Protein 8XHM (pdb70)

Sequence (140 aa):
IPPIPLLRLDPGIPVPVRAHEGDAGVDLCTTEDVIIEPGERVLVGTGIAVALPIGTVGLIHPRSGLAAKAGLSVVNTPGTVDAGYRGEIKVCLINHDPRAAIELRRGDRIAQLLVQKVELVDFVEVETLDETARGAGGYG

Nearest PDB structures (foldseek):
  8xhm-assembly1_A  TM=1.007E+00  e=1.353E-25  Nocardia seriolae
  3hza-assembly1_A  TM=9.768E-01  e=5.880E-19  Mycobacterium tuberculosis
  3h6d-assembly1_A  TM=9.908E-01  e=1.252E-18  Mycobacterium tuberculosis
  1slh-assembly1_B  TM=9.962E-01  e=2.972E-18  Mycobacterium tuberculosis
  1slh-assembly2_C-2  TM=9.948E-01  e=5.383E-18  Mycobacterium tuberculosis

Secondary structure (DSSP, 8-state):
-PPPPEEES-TTSPPP--SSTT-SEEEEE-SS-EEE-TT-EEEEE-SEEE-PPTTEEEEEEE-HHHHHHH-EEETTSSEEE-TT--S--EEEEEE--SS--EEE-TT-EEEEEEEEE---------S-----SSTT----

Structure (mmCIF, N/CA/C/O backbone):
data_8XHM
#
_entry.id   8XHM
#
_cell.length_a   120.807
_cell.length_b   120.807
_cell.length_c   120.807
_cell.angle_alpha   90.00
_cell.angle_beta   90.00
_cell.angle_gamma   90.00
#
_symmetry.space_group_name_H-M   'P 41 3 2'
#
loop_
_entity.id
_entity.type
_entity.pdbx_description
1 polymer "Deoxyuridine 5'-triphosphate nucleotidohydrolase"
2 non-polymer "2'-DEOXYURIDINE 5'-MONOPHOSPHATE"
3 non-polymer 'PHOSPHATE ION'
4 non-polymer 2-AMINO-2-HYDROXYMETHYL-PROPANE-1,3-DIOL
5 non-polymer DI(HYDROXYETHYL)ETHER
6 water water
#
loop_
_atom_site.group_PDB
_atom_site.id
_atom_site.type_symbol
_atom_site.label_atom_id
_atom_site.label_alt_id
_atom_site.label_comp_id
_atom_site.label_asym_id
_atom_site.label_entity_id
_atom_site.label_seq_id
_atom_site.pdbx_PDB_ins_code
_atom_site.Cartn_x
_atom_site.Cartn_y
_atom_site.Cartn_z
_atom_site.occupancy
_atom_site.B_iso_or_equiv
_atom_site.auth_seq_id
_atom_site.auth_comp_id
_atom_site.auth_asym_id
_atom_site.auth_atom_id
_atom_site.pdbx_PDB_model_num
ATOM 1 N N . ILE A 1 4 ? 30.098 31.656 47.008 1.00 80.17 4 ILE A N 1
ATOM 2 C CA . ILE A 1 4 ? 29.146 32.140 46.006 1.00 88.74 4 ILE A CA 1
ATOM 3 C C . ILE A 1 4 ? 27.735 32.200 46.610 1.00 87.46 4 ILE A C 1
ATOM 4 O O . ILE A 1 4 ? 27.282 31.216 47.214 1.00 75.65 4 ILE A O 1
ATOM 9 N N . PRO A 1 5 ? 27.047 33.334 46.438 1.00 82.65 5 PRO A N 1
ATOM 10 C CA . PRO A 1 5 ? 25.698 33.503 47.027 1.00 74.36 5 PRO A CA 1
ATOM 11 C C . PRO A 1 5 ? 24.707 32.499 46.460 1.00 72.02 5 PRO A C 1
ATOM 12 O O . PRO A 1 5 ? 24.585 32.361 45.233 1.00 70.60 5 PRO A O 1
ATOM 16 N N . PRO A 1 6 ? 23.979 31.781 47.317 1.00 65.12 6 PRO A N 1
ATOM 17 C CA . PRO A 1 6 ? 23.026 30.785 46.814 1.00 65.69 6 PRO A CA 1
ATOM 18 C C . PRO A 1 6 ? 21.907 31.453 46.033 1.00 62.11 6 PRO A C 1
ATOM 19 O O . PRO A 1 6 ? 21.670 32.655 46.127 1.00 60.84 6 PRO A O 1
ATOM 23 N N . ILE A 1 7 ? 21.224 30.662 45.222 1.00 57.36 7 ILE A N 1
ATOM 24 C CA . ILE A 1 7 ? 20.214 31.192 44.316 1.00 54.50 7 ILE A CA 1
ATOM 25 C C . ILE A 1 7 ? 18.845 30.997 44.963 1.00 51.78 7 ILE A C 1
ATOM 26 O O . ILE A 1 7 ? 18.515 29.865 45.349 1.00 48.19 7 ILE A O 1
ATOM 31 N N . PRO A 1 8 ? 18.047 32.051 45.120 1.00 52.78 8 PRO A N 1
ATOM 32 C CA . PRO A 1 8 ? 16.717 31.879 45.717 1.00 52.38 8 PRO A CA 1
ATOM 33 C C . PRO A 1 8 ? 15.864 30.958 44.858 1.00 50.97 8 PRO A C 1
ATOM 34 O O . PRO A 1 8 ? 15.785 31.116 43.640 1.00 52.36 8 PRO A O 1
ATOM 38 N N . LEU A 1 9 ? 15.246 29.970 45.497 1.00 48.55 9 LEU A N 1
ATOM 39 C CA . LEU A 1 9 ? 14.423 28.993 44.801 1.00 51.28 9 LEU A CA 1
ATOM 40 C C . LEU A 1 9 ? 13.040 28.954 45.433 1.00 54.20 9 LEU A C 1
ATOM 41 O O . LEU A 1 9 ? 12.910 28.838 46.653 1.00 55.15 9 LEU A O 1
ATOM 46 N N . LEU A 1 10 ? 12.012 29.011 44.597 1.00 48.75 10 LEU A N 1
ATOM 47 C CA . LEU A 1 10 ? 10.627 28.952 45.042 1.00 51.60 10 LEU A CA 1
ATOM 48 C C . LEU A 1 10 ? 10.053 27.601 44.637 1.00 56.66 10 LEU A C 1
ATOM 49 O O . LEU A 1 10 ? 10.047 27.265 43.450 1.00 50.86 10 LEU A O 1
ATOM 54 N N . ARG A 1 11 ? 9.588 26.819 45.615 1.00 48.04 11 ARG A N 1
ATOM 55 C CA . ARG A 1 11 ? 8.985 25.516 45.333 1.00 55.22 11 ARG A CA 1
ATOM 56 C C . ARG A 1 11 ? 7.510 25.714 45.012 1.00 59.63 11 ARG A C 1
ATOM 57 O O . ARG A 1 11 ? 6.710 25.997 45.907 1.00 61.21 11 ARG A O 1
ATOM 65 N N . LEU A 1 12 ? 7.144 25.553 43.747 1.00 53.31 12 LEU A N 1
ATOM 66 C CA . LEU A 1 12 ? 5.750 25.692 43.352 1.00 53.78 12 LEU A CA 1
ATOM 67 C C . LEU A 1 12 ? 4.961 24.405 43.527 1.00 59.48 12 LEU A C 1
ATOM 68 O O . LEU A 1 12 ? 3.729 24.445 43.512 1.00 63.24 12 LEU A O 1
ATOM 73 N N . ASP A 1 13 ? 5.641 23.273 43.697 1.00 64.32 13 ASP A N 1
ATOM 74 C CA . ASP A 1 13 ? 5.031 21.952 43.736 1.00 59.41 13 ASP A CA 1
ATOM 75 C C . ASP A 1 13 ? 5.638 21.218 44.928 1.00 62.20 13 ASP A C 1
ATOM 76 O O . ASP A 1 13 ? 6.840 20.908 44.920 1.00 60.01 13 ASP A O 1
ATOM 81 N N . PRO A 1 14 ? 4.856 20.944 45.981 1.00 66.57 14 PRO A N 1
ATOM 82 C CA . PRO A 1 14 ? 5.432 20.307 47.179 1.00 60.37 14 PRO A CA 1
ATOM 83 C C . PRO A 1 14 ? 5.910 18.882 46.943 1.00 61.25 14 PRO A C 1
ATOM 84 O O . PRO A 1 14 ? 6.648 18.348 47.779 1.00 64.05 14 PRO A O 1
ATOM 88 N N . GLY A 1 15 ? 5.517 18.254 45.839 1.00 57.20 15 GLY A N 1
ATOM 89 C CA . GLY A 1 15 ? 5.897 16.904 45.495 1.00 53.83 15 GLY A CA 1
ATOM 90 C C . GLY A 1 15 ? 7.176 16.790 44.696 1.00 58.12 15 GLY A C 1
ATOM 91 O O . GLY A 1 15 ? 7.497 15.697 44.224 1.00 55.41 15 GLY A O 1
ATOM 92 N N . ILE A 1 16 ? 7.922 17.874 44.532 1.00 53.24 16 ILE A N 1
ATOM 93 C CA . ILE A 1 16 ? 9.158 17.883 43.759 1.00 55.17 16 ILE A CA 1
ATOM 94 C C . ILE A 1 16 ? 10.270 18.308 44.707 1.00 53.55 16 ILE A C 1
ATOM 95 O O . ILE A 1 16 ? 10.126 19.321 45.392 1.00 52.93 16 ILE A O 1
ATOM 100 N N . PRO A 1 17 ? 11.374 17.569 44.792 1.00 56.38 17 PRO A N 1
ATOM 101 C CA . PRO A 1 17 ? 12.435 17.935 45.735 1.00 57.61 17 PRO A CA 1
ATOM 102 C C . PRO A 1 17 ? 13.169 19.187 45.282 1.00 61.01 17 PRO A C 1
ATOM 103 O O . PRO A 1 17 ? 13.172 19.547 44.104 1.00 62.67 17 PRO A O 1
ATOM 107 N N . VAL A 1 18 ? 13.792 19.855 46.247 1.00 56.91 18 VAL A N 1
ATOM 108 C CA . VAL A 1 18 ? 14.732 20.935 45.927 1.00 51.63 18 VAL A CA 1
ATOM 109 C C . VAL A 1 18 ? 15.956 20.340 45.233 1.00 61.26 18 VAL A C 1
ATOM 110 O O . VAL A 1 18 ? 16.565 19.402 45.774 1.00 56.74 18 VAL A O 1
ATOM 114 N N . PRO A 1 19 ? 16.361 20.839 44.056 1.00 54.69 19 PRO A N 1
ATOM 115 C CA . PRO A 1 19 ? 17.508 20.240 43.353 1.00 52.27 19 PRO A CA 1
ATOM 116 C C . PRO A 1 19 ? 18.794 20.375 44.160 1.00 56.66 19 PRO A C 1
ATOM 117 O O . PRO A 1 19 ? 19.001 21.351 44.886 1.00 55.22 19 PRO A O 1
ATOM 121 N N . VAL A 1 20 ? 19.673 19.379 44.020 1.00 52.95 20 VAL A N 1
ATOM 122 C CA . VAL A 1 20 ? 20.952 19.361 44.719 1.00 59.41 20 VAL A CA 1
ATOM 123 C C . VAL A 1 20 ? 22.048 18.958 43.741 1.00 57.20 20 VAL A C 1
ATOM 124 O O . VAL A 1 20 ? 21.800 18.303 42.724 1.00 56.38 20 VAL A O 1
ATOM 128 N N . ARG A 1 21 ? 23.281 19.353 44.065 1.00 53.84 21 ARG A N 1
ATOM 129 C CA . ARG A 1 21 ? 24.446 19.011 43.253 1.00 57.80 21 ARG A CA 1
ATOM 130 C C . ARG A 1 21 ? 24.984 17.659 43.720 1.00 57.70 21 ARG A C 1
ATOM 131 O O . ARG A 1 21 ? 25.339 17.502 44.891 1.00 55.73 21 ARG A O 1
ATOM 139 N N . ALA A 1 22 ? 25.038 16.684 42.803 1.00 53.51 22 ALA A N 1
ATOM 140 C CA . ALA A 1 22 ? 25.306 15.295 43.180 1.00 59.16 22 ALA A CA 1
ATOM 141 C C . ALA A 1 22 ? 26.772 15.059 43.552 1.00 67.23 22 ALA A C 1
ATOM 142 O O . ALA A 1 22 ? 27.069 14.224 44.416 1.00 57.93 22 ALA A O 1
ATOM 144 N N . HIS A 1 23 ? 27.705 15.736 42.881 1.00 59.07 23 HIS A N 1
ATOM 145 C CA . HIS A 1 23 ? 29.119 15.692 43.236 1.00 55.27 23 HIS A CA 1
ATOM 146 C C . HIS A 1 23 ? 29.639 17.120 43.263 1.00 60.66 23 HIS A C 1
ATOM 147 O O . HIS A 1 23 ? 29.063 18.013 42.633 1.00 60.24 23 HIS A O 1
ATOM 154 N N . GLU A 1 24 ? 30.755 17.326 43.969 1.00 57.10 24 GLU A N 1
ATOM 155 C CA . GLU A 1 24 ? 31.153 18.686 44.336 1.00 60.94 24 GLU A CA 1
ATOM 156 C C . GLU A 1 24 ? 31.384 19.574 43.112 1.00 61.05 24 GLU A C 1
ATOM 157 O O . GLU A 1 24 ? 31.058 20.769 43.138 1.00 60.45 24 GLU A O 1
ATOM 163 N N . GLY A 1 25 ? 31.962 19.026 42.044 1.00 49.29 25 GLY A N 1
ATOM 164 C CA . GLY A 1 25 ? 32.229 19.810 40.855 1.00 51.83 25 GLY A CA 1
ATOM 165 C C . GLY A 1 25 ? 31.290 19.580 39.690 1.00 50.05 25 GLY A C 1
ATOM 166 O O . GLY A 1 25 ? 31.569 20.070 38.588 1.00 46.39 25 GLY A O 1
ATOM 167 N N . ASP A 1 26 ? 30.199 18.837 39.884 1.00 49.81 26 ASP A N 1
ATOM 168 C CA . ASP A 1 26 ? 29.246 18.583 38.807 1.00 51.75 26 ASP A CA 1
ATOM 169 C C . ASP A 1 26 ? 28.669 19.893 38.286 1.00 46.56 26 ASP A C 1
ATOM 170 O O . ASP A 1 26 ? 28.347 20.796 39.063 1.00 44.19 26 ASP A O 1
ATOM 175 N N . ALA A 1 27 ? 28.520 19.986 36.962 1.00 44.72 27 ALA A N 1
ATOM 176 C CA . ALA A 1 27 ? 28.102 21.250 36.355 1.00 45.75 27 ALA A CA 1
ATOM 177 C C . ALA A 1 27 ? 26.642 21.571 36.659 1.00 46.62 27 ALA A C 1
ATOM 178 O O . ALA A 1 27 ? 26.290 22.737 36.883 1.00 49.65 27 ALA A O 1
ATOM 180 N N . GLY A 1 28 ? 25.764 20.566 36.647 1.00 43.50 28 GLY A N 1
ATOM 181 C CA . GLY A 1 28 ? 24.336 20.800 36.704 1.00 44.47 28 GLY A CA 1
ATOM 182 C C . GLY A 1 28 ? 23.653 20.142 37.900 1.00 49.14 28 GLY A C 1
ATOM 183 O O . GLY A 1 28 ? 24.223 19.276 38.576 1.00 45.63 28 GLY A O 1
ATOM 184 N N . VAL A 1 29 ? 22.409 20.581 38.155 1.00 44.46 29 VAL A N 1
ATOM 185 C CA . VAL A 1 29 ? 21.497 19.931 39.090 1.00 45.05 29 VAL A CA 1
ATOM 186 C C . VAL A 1 29 ? 20.32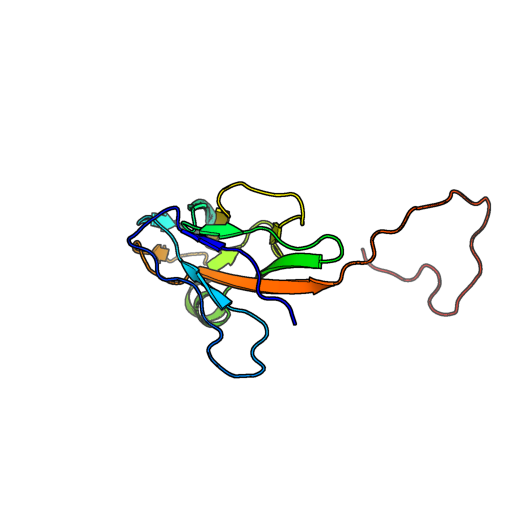6 19.361 38.299 1.00 51.54 29 VAL A C 1
ATOM 187 O O . VAL A 1 29 ? 19.973 19.862 37.227 1.00 45.36 29 VAL A O 1
ATOM 191 N N . ASP A 1 30 ? 19.721 18.302 38.831 1.00 45.43 30 ASP A N 1
ATOM 192 C CA . ASP A 1 30 ? 18.640 17.614 38.128 1.00 50.90 30 ASP A CA 1
ATOM 193 C C . ASP A 1 30 ? 17.332 18.415 38.177 1.00 49.88 30 ASP A C 1
ATOM 194 O O . ASP A 1 30 ? 17.010 19.045 39.188 1.00 51.61 30 ASP A O 1
AT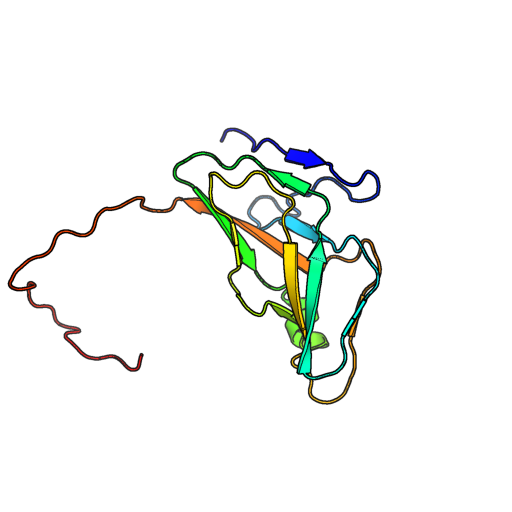OM 199 N N . LEU A 1 31 ? 16.589 18.407 37.064 1.00 47.49 31 LEU A N 1
ATOM 200 C CA . LEU A 1 31 ? 15.232 18.947 37.001 1.00 48.33 31 LEU A CA 1
ATOM 201 C C . LEU A 1 31 ? 14.276 17.793 36.721 1.00 48.72 31 LEU A C 1
ATOM 20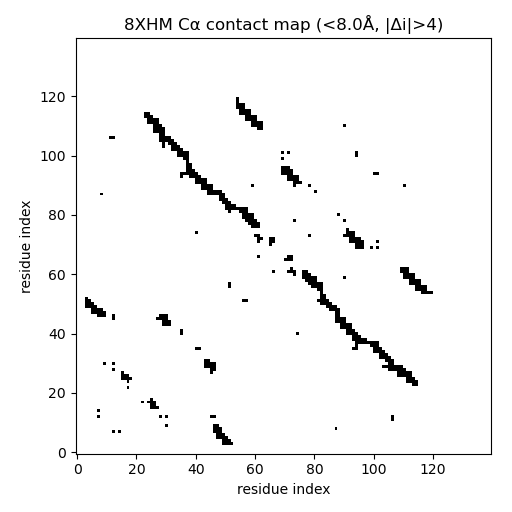2 O O . LEU A 1 31 ? 14.606 16.893 35.940 1.00 46.81 31 LEU A O 1
ATOM 207 N N . CYS A 1 32 ? 13.094 17.819 37.345 1.00 45.49 32 CYS A N 1
ATOM 208 C CA . CYS A 1 32 ? 12.087 16.770 37.199 1.00 41.60 32 CYS A CA 1
ATOM 209 C C . CYS A 1 32 ? 10.871 17.271 36.423 1.00 52.52 32 CYS A C 1
ATOM 210 O O . CYS A 1 32 ? 10.659 18.477 36.264 1.00 50.04 32 CYS A O 1
ATOM 213 N N . THR A 1 33 ? 10.060 16.328 35.940 1.00 45.82 33 THR A N 1
ATOM 214 C CA . THR A 1 33 ? 8.754 16.667 35.385 1.00 49.76 33 THR A CA 1
ATOM 215 C C . THR A 1 33 ? 7.711 16.612 36.494 1.00 50.79 33 THR A C 1
ATOM 216 O O . THR A 1 33 ? 7.732 15.705 37.334 1.00 46.93 33 THR A O 1
ATOM 220 N N . THR A 1 34 ? 6.804 17.592 36.510 1.00 50.96 34 THR A N 1
ATOM 221 C CA . THR A 1 34 ? 5.701 17.524 37.467 1.00 49.63 34 THR A CA 1
ATOM 222 C C . THR A 1 34 ? 4.540 16.673 36.969 1.00 55.59 34 THR A C 1
ATOM 223 O O . THR A 1 34 ? 3.527 16.586 37.670 1.00 51.53 34 THR A O 1
ATOM 227 N N . GLU A 1 35 ? 4.636 16.048 35.794 1.00 48.23 35 GLU A N 1
ATOM 228 C CA . GLU A 1 35 ? 3.486 15.290 35.310 1.00 53.56 35 GLU A CA 1
ATOM 229 C C . GLU A 1 35 ? 3.921 14.078 34.505 1.00 52.86 35 GLU A C 1
ATOM 230 O O . GLU A 1 35 ? 4.984 14.075 33.875 1.00 50.25 35 GLU A O 1
ATOM 236 N N . ASP A 1 36 ? 3.076 13.041 34.545 1.00 49.47 36 ASP A N 1
ATOM 237 C CA . ASP A 1 36 ? 3.229 11.884 33.669 1.00 50.89 36 ASP A CA 1
ATOM 238 C C . ASP A 1 36 ? 3.054 12.310 32.213 1.00 55.24 36 ASP A C 1
ATOM 239 O O . ASP A 1 36 ? 2.173 13.111 31.889 1.00 55.57 36 ASP A O 1
ATOM 244 N N . VAL A 1 37 ? 3.888 11.769 31.323 1.00 50.72 37 VAL A N 1
ATOM 245 C CA . VAL A 1 37 ? 3.725 12.000 29.890 1.00 55.24 37 VAL A CA 1
ATOM 246 C C . VAL A 1 37 ? 4.204 10.761 29.163 1.00 56.00 37 VAL A C 1
ATOM 247 O O . VAL A 1 37 ? 5.140 10.088 29.597 1.00 54.03 37 VAL A O 1
ATOM 251 N N . ILE A 1 38 ? 3.550 10.457 28.051 1.00 51.70 38 ILE A N 1
ATOM 252 C CA . ILE A 1 38 ? 4.042 9.479 27.093 1.00 55.22 38 ILE A CA 1
ATOM 253 C C . ILE A 1 38 ? 4.380 10.260 25.836 1.00 60.74 38 ILE A C 1
ATOM 254 O O . ILE A 1 38 ? 3.528 10.984 25.306 1.00 58.19 38 ILE A O 1
ATOM 259 N N . ILE A 1 39 ? 5.624 10.153 25.378 1.00 54.17 39 ILE A N 1
ATOM 260 C CA . ILE A 1 39 ? 6.087 10.897 24.210 1.00 53.72 39 ILE A CA 1
ATOM 261 C C . ILE A 1 39 ? 6.269 9.896 23.084 1.00 52.49 39 ILE A C 1
ATOM 262 O O . ILE A 1 39 ? 7.197 9.077 23.122 1.00 55.30 39 ILE A O 1
ATOM 267 N N . GLU A 1 40 ? 5.394 9.961 22.077 1.00 58.04 40 GLU A N 1
ATOM 268 C CA . GLU A 1 40 ? 5.509 9.054 20.942 1.00 62.84 40 GLU A CA 1
ATOM 269 C C . GLU A 1 40 ? 6.700 9.459 20.076 1.00 60.31 40 GLU A C 1
ATOM 270 O O . GLU A 1 40 ? 7.162 10.600 20.143 1.00 57.74 40 GLU A O 1
ATOM 276 N N . PRO A 1 41 ? 7.235 8.528 19.284 1.00 59.39 41 PRO A N 1
ATOM 277 C CA . PRO A 1 41 ? 8.394 8.843 18.441 1.00 58.53 41 PRO A CA 1
ATOM 278 C C . PRO A 1 41 ? 8.173 10.082 17.590 1.00 62.70 41 PRO A C 1
ATOM 279 O O . PRO A 1 41 ? 7.130 10.245 16.957 1.00 56.25 41 PRO A O 1
ATOM 283 N N . GLY A 1 42 ? 9.168 10.973 17.595 1.00 56.09 42 GLY A N 1
ATOM 284 C CA . GLY A 1 42 ? 9.104 12.223 16.865 1.00 53.80 42 GLY A CA 1
ATOM 285 C C . GLY A 1 42 ? 8.254 13.309 17.490 1.00 56.32 42 GLY A C 1
ATOM 286 O O . GLY A 1 42 ? 8.221 14.428 16.960 1.00 54.76 42 GLY A O 1
ATOM 287 N N . GLU A 1 43 ? 7.555 13.029 18.583 1.00 51.41 43 GLU A N 1
ATOM 288 C CA . GLU A 1 43 ? 6.689 14.030 19.182 1.00 52.71 43 GLU A CA 1
ATOM 289 C C . GLU A 1 43 ? 7.431 14.798 20.278 1.00 56.17 43 GLU A C 1
ATOM 290 O O . GLU A 1 43 ? 8.480 14.375 20.776 1.00 48.66 43 GLU A O 1
ATOM 296 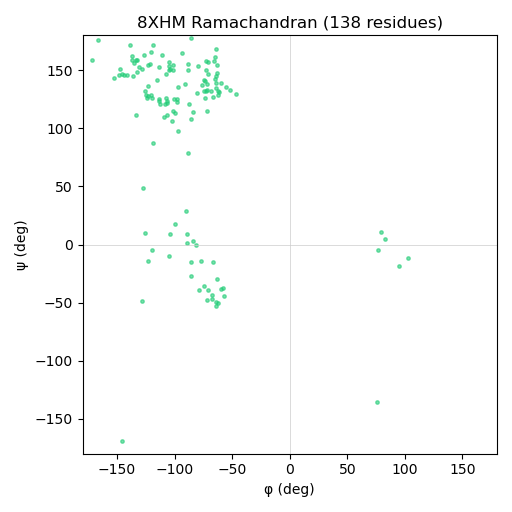N N . ARG A 1 44 ? 6.852 15.932 20.671 1.00 50.72 44 ARG A N 1
ATOM 297 C CA . ARG A 1 44 ? 7.416 16.804 21.691 1.00 51.54 44 ARG A CA 1
ATOM 298 C C . ARG A 1 44 ? 6.324 17.197 22.678 1.00 56.42 44 ARG A C 1
ATOM 299 O O . ARG A 1 44 ? 5.129 17.125 22.367 1.00 52.67 44 ARG A O 1
ATOM 307 N N . VAL A 1 45 ? 6.737 17.603 23.881 1.00 47.39 45 VAL A N 1
ATOM 308 C CA . VAL A 1 45 ? 5.794 18.021 24.923 1.00 47.79 45 VAL A CA 1
ATOM 309 C C . VAL A 1 45 ? 6.489 19.013 25.858 1.00 54.80 45 VAL A C 1
ATOM 310 O O . VAL A 1 45 ? 7.683 18.891 26.140 1.00 56.51 45 VAL A O 1
ATOM 314 N N . LEU A 1 46 ? 5.742 20.006 26.328 1.00 49.90 46 LEU A N 1
ATOM 315 C CA . LEU A 1 46 ? 6.232 20.985 27.291 1.00 51.92 46 LEU A CA 1
ATOM 316 C C . LEU A 1 46 ? 5.767 20.561 28.680 1.00 54.26 46 LEU A C 1
ATOM 317 O O . LEU A 1 46 ? 4.566 20.391 28.898 1.00 53.61 46 LEU A O 1
ATOM 322 N N . VAL A 1 47 ? 6.705 20.364 29.614 1.00 49.46 47 VAL A N 1
ATOM 323 C CA . VAL A 1 47 ? 6.339 19.988 30.980 1.00 46.60 47 VAL A CA 1
ATOM 324 C C . VAL A 1 47 ? 6.890 21.032 31.948 1.00 49.84 47 VAL A C 1
ATOM 325 O O . VAL A 1 47 ? 7.856 21.747 31.654 1.00 52.36 47 VAL A O 1
ATOM 329 N N . GLY A 1 48 ? 6.236 21.136 33.115 1.00 47.04 48 GLY A N 1
ATOM 330 C CA . GLY A 1 48 ? 6.733 21.982 34.178 1.00 46.89 48 GLY A CA 1
ATOM 331 C C . GLY A 1 48 ? 7.703 21.242 35.086 1.00 53.59 48 GLY A C 1
ATOM 332 O O . GLY A 1 48 ? 7.667 20.015 35.175 1.00 47.51 48 GLY A O 1
ATOM 333 N N . THR A 1 49 ? 8.587 22.005 35.745 1.00 46.39 49 THR A N 1
ATOM 334 C CA . THR A 1 49 ? 9.557 21.436 36.674 1.00 49.74 49 THR A CA 1
ATOM 335 C C . THR A 1 49 ? 9.203 21.676 38.130 1.00 48.92 49 THR A C 1
ATOM 336 O O . THR A 1 49 ? 9.881 21.129 39.009 1.00 45.73 49 THR A O 1
ATOM 340 N N . GLY A 1 50 ? 8.209 22.518 38.412 1.00 44.35 50 GLY A N 1
ATOM 341 C CA . GLY A 1 50 ? 7.803 22.773 39.778 1.00 46.15 50 GLY A CA 1
ATOM 342 C C . GLY A 1 50 ? 8.626 23.798 40.520 1.00 49.87 50 GLY A C 1
ATOM 343 O O . GLY A 1 50 ? 8.396 24.006 41.720 1.00 48.26 50 GLY A O 1
ATOM 344 N N . ILE A 1 51 ? 9.581 24.451 39.870 1.00 41.84 51 ILE A N 1
ATOM 345 C CA . ILE A 1 51 ? 10.410 25.417 40.577 1.00 49.04 51 ILE A CA 1
ATOM 346 C C . ILE A 1 51 ? 10.482 26.717 39.790 1.00 50.14 51 ILE A C 1
ATOM 347 O O . ILE A 1 51 ? 10.326 26.735 38.566 1.00 46.92 51 ILE A O 1
ATOM 352 N N . ALA A 1 52 ? 10.698 27.811 40.520 1.00 46.46 52 ALA A N 1
ATOM 353 C CA . ALA A 1 52 ? 11.063 29.109 39.974 1.00 50.61 52 ALA A CA 1
ATOM 354 C C . ALA A 1 52 ? 12.293 29.584 40.729 1.00 50.57 52 ALA A C 1
ATOM 355 O O . ALA A 1 52 ? 12.498 29.217 41.890 1.00 48.80 52 ALA A O 1
ATOM 357 N N . VAL A 1 53 ? 13.128 30.383 40.064 1.00 45.32 53 VAL A N 1
ATOM 358 C CA . VAL A 1 53 ? 14.380 30.845 40.651 1.00 44.51 53 VAL A CA 1
ATOM 359 C C . VAL A 1 53 ? 14.554 32.325 40.343 1.00 53.29 53 VAL A C 1
ATOM 360 O O . VAL A 1 53 ? 13.926 32.874 39.432 1.00 46.77 53 VAL A O 1
ATOM 364 N N . ALA A 1 54 ? 15.436 32.968 41.109 1.00 45.62 54 ALA A N 1
ATOM 365 C CA . ALA A 1 54 ? 15.872 34.345 40.861 1.00 46.03 54 ALA A CA 1
ATOM 366 C C . ALA A 1 54 ? 17.379 34.327 40.603 1.00 51.97 54 ALA A C 1
ATOM 367 O O . ALA A 1 54 ? 18.175 34.515 41.528 1.00 53.58 54 ALA A O 1
ATOM 369 N N . LEU A 1 55 ? 17.771 34.110 39.342 1.00 48.20 55 LEU A N 1
ATOM 370 C CA . LEU A 1 55 ? 19.188 34.147 38.989 1.00 53.74 55 LEU A CA 1
ATOM 371 C C . LEU A 1 55 ? 19.695 35.586 39.034 1.00 50.80 55 LEU A C 1
ATOM 372 O O . LEU A 1 55 ? 18.999 36.498 38.578 1.00 54.21 55 LEU A O 1
ATOM 377 N N . PRO A 1 56 ? 20.898 35.821 39.568 1.00 52.13 56 PRO A N 1
ATOM 378 C CA . PRO A 1 56 ? 21.421 37.190 39.625 1.00 52.06 56 PRO A CA 1
ATOM 379 C C . PRO A 1 56 ? 21.808 37.719 38.252 1.00 56.79 56 PRO A C 1
ATOM 380 O O . PRO A 1 56 ? 22.278 36.974 37.385 1.00 56.09 56 PRO A O 1
ATOM 384 N N . ILE A 1 57 ? 21.614 39.036 38.076 1.00 50.46 57 ILE A N 1
ATOM 385 C CA . ILE A 1 57 ? 22.013 39.706 36.843 1.00 54.05 57 ILE A CA 1
ATOM 386 C C . ILE A 1 57 ? 23.480 39.433 36.592 1.00 51.63 57 ILE A C 1
ATOM 387 O O . ILE A 1 57 ? 24.304 39.496 37.507 1.00 50.24 57 ILE A O 1
ATOM 392 N N . GLY A 1 58 ? 23.816 39.118 35.347 1.00 46.26 58 GLY A N 1
ATOM 393 C CA . GLY A 1 58 ? 25.149 38.660 35.021 1.00 44.44 58 GLY A CA 1
ATOM 394 C C . GLY A 1 58 ? 25.256 37.163 34.818 1.00 50.89 58 GLY A C 1
ATOM 395 O O . GLY A 1 58 ? 26.286 36.693 34.317 1.00 47.98 58 GLY A O 1
ATOM 396 N N . THR A 1 59 ? 24.227 36.400 35.184 1.00 44.89 59 THR A N 1
ATOM 397 C CA . THR A 1 59 ? 24.234 34.958 34.980 1.00 43.60 59 THR A CA 1
ATOM 398 C C . THR A 1 59 ? 23.092 34.543 34.060 1.00 46.84 59 THR A C 1
ATOM 399 O O . THR A 1 59 ? 22.210 35.338 33.720 1.00 47.63 59 THR A O 1
ATOM 403 N N . VAL A 1 60 ? 23.123 33.268 33.667 1.00 43.06 60 VAL A N 1
ATOM 404 C CA . VAL A 1 60 ? 22.076 32.659 32.857 1.00 43.85 60 VAL A CA 1
ATOM 405 C C . VAL A 1 60 ? 21.924 31.227 33.346 1.00 45.86 60 VAL A C 1
ATOM 406 O O . VAL A 1 60 ? 22.895 30.603 33.783 1.00 43.59 60 VAL A O 1
ATOM 410 N N . GLY A 1 61 ? 20.697 30.714 33.315 1.00 38.92 61 GLY A N 1
ATOM 411 C CA . GLY A 1 61 ? 20.453 29.295 33.549 1.00 41.78 61 GLY A CA 1
ATOM 412 C C . GLY A 1 61 ? 20.327 28.570 32.218 1.00 47.92 61 GLY A C 1
ATOM 413 O O . GLY A 1 61 ? 19.657 29.049 31.303 1.00 46.23 61 GLY A O 1
ATOM 414 N N . LEU A 1 62 ? 20.986 27.418 32.120 1.00 48.90 62 LEU A N 1
ATOM 415 C CA . LEU A 1 62 ? 20.998 26.612 30.903 1.00 45.01 62 LEU A CA 1
ATOM 416 C C . LEU A 1 62 ? 20.412 25.231 31.175 1.00 49.88 62 LEU A C 1
ATOM 417 O O . LEU A 1 62 ? 20.906 24.508 32.045 1.00 44.69 62 LEU A O 1
ATOM 422 N N . ILE A 1 63 ? 19.415 24.839 30.385 1.00 44.21 63 ILE A N 1
ATOM 423 C CA . ILE A 1 63 ? 18.759 23.542 30.518 1.00 45.99 63 ILE A CA 1
ATOM 424 C C . ILE A 1 63 ? 19.344 22.608 29.460 1.00 43.87 63 ILE A C 1
ATOM 425 O O . ILE A 1 63 ? 19.157 22.820 28.259 1.00 42.40 63 ILE A O 1
ATOM 430 N N . HIS A 1 64 ? 20.074 21.562 29.905 1.00 43.91 64 HIS A N 1
ATOM 431 C CA . HIS A 1 64 ? 20.733 20.563 29.064 1.00 43.52 64 HIS A CA 1
ATOM 432 C C . HIS A 1 64 ? 20.002 19.223 29.146 1.00 45.82 64 HIS A C 1
ATOM 433 O O . HIS A 1 64 ? 19.453 18.886 30.197 1.00 45.46 64 HIS A O 1
ATOM 440 N N . PRO A 1 65 ? 19.976 18.432 28.065 1.00 44.63 65 PRO A N 1
ATOM 441 C CA . PRO A 1 65 ? 19.404 17.085 28.165 1.00 48.40 65 PRO A CA 1
ATOM 442 C C . PRO A 1 65 ? 20.217 16.232 29.130 1.00 48.19 65 PRO A C 1
ATOM 443 O O . PRO A 1 65 ? 21.408 16.474 29.348 1.00 47.99 65 PRO A O 1
ATOM 447 N N . ARG A 1 66 ? 19.558 15.226 29.708 1.00 48.29 66 ARG A N 1
ATOM 448 C CA . ARG A 1 66 ? 20.244 14.208 30.505 1.00 49.88 66 ARG A CA 1
ATOM 449 C C . ARG A 1 66 ? 20.973 13.233 29.584 1.00 52.86 66 ARG A C 1
ATOM 450 O O . ARG A 1 66 ? 20.435 12.804 28.555 1.00 52.90 66 ARG A O 1
ATOM 458 N N . SER A 1 67 ? 22.201 12.870 29.957 1.00 51.75 67 SER A N 1
ATOM 459 C CA . SER A 1 67 ? 23.013 12.043 29.064 1.00 54.38 67 SER A CA 1
ATOM 460 C C . SER A 1 67 ? 22.427 10.643 28.917 1.00 50.36 67 SER A C 1
ATOM 461 O O . SER A 1 67 ? 22.314 10.127 27.802 1.00 52.03 67 SER A O 1
ATOM 464 N N . GLY A 1 68 ? 22.049 10.013 30.034 1.00 56.17 68 GLY A N 1
ATOM 465 C CA . GLY A 1 68 ? 21.606 8.624 29.980 1.00 62.21 68 GLY A CA 1
ATOM 466 C C . GLY A 1 68 ? 20.360 8.432 29.136 1.00 59.75 68 GLY A C 1
ATOM 467 O O . GLY A 1 68 ? 20.325 7.586 28.237 1.00 55.85 68 GLY A O 1
ATOM 468 N N . LEU A 1 69 ? 19.328 9.238 29.395 1.00 56.40 69 LEU A N 1
ATOM 469 C CA . LEU A 1 69 ? 18.087 9.135 28.631 1.00 55.27 69 LEU A CA 1
ATOM 470 C C . LEU A 1 69 ? 18.290 9.465 27.153 1.00 57.93 69 LEU A C 1
ATOM 471 O O . LEU A 1 69 ? 17.585 8.921 26.290 1.00 58.47 69 LEU A O 1
ATOM 476 N N . ALA A 1 70 ? 19.250 10.337 26.836 1.00 51.70 70 ALA A N 1
ATOM 477 C CA . ALA A 1 70 ? 19.527 10.649 25.438 1.00 53.05 70 ALA A CA 1
ATOM 478 C C . ALA A 1 70 ? 20.041 9.417 24.697 1.00 59.13 70 ALA A C 1
ATOM 479 O O . ALA A 1 70 ? 19.505 9.026 23.648 1.00 50.31 70 ALA A O 1
ATOM 481 N N . ALA A 1 71 ? 21.078 8.780 25.240 1.00 51.59 71 ALA A N 1
ATOM 482 C CA . ALA A 1 71 ? 21.635 7.611 24.575 1.00 54.38 71 ALA A CA 1
ATOM 483 C C . ALA A 1 71 ? 20.654 6.439 24.603 1.00 59.69 71 ALA A C 1
ATOM 484 O O . ALA A 1 71 ? 20.453 5.765 23.587 1.00 56.49 71 ALA A O 1
ATOM 486 N N . LYS A 1 72 ? 20.004 6.204 25.746 1.00 60.65 72 LYS A N 1
ATOM 487 C CA . LYS A 1 72 ? 19.207 4.991 25.909 1.00 60.67 72 LYS A CA 1
ATOM 488 C C . LYS A 1 72 ? 17.845 5.086 25.219 1.00 69.21 72 LYS A C 1
ATOM 489 O O . LYS A 1 72 ? 17.378 4.100 24.637 1.00 63.83 72 LYS A O 1
ATOM 495 N N . ALA A 1 73 ? 17.178 6.245 25.277 1.00 56.86 73 ALA A N 1
ATOM 496 C CA . ALA A 1 73 ? 15.839 6.363 24.714 1.00 56.67 73 ALA A CA 1
ATOM 497 C C . ALA A 1 73 ? 15.698 7.399 23.608 1.00 58.13 73 ALA A C 1
ATOM 498 O O . ALA A 1 73 ? 14.617 7.491 23.017 1.00 55.89 73 ALA A O 1
ATOM 500 N N . GLY A 1 74 ? 16.735 8.180 23.304 1.00 51.74 74 GLY A N 1
ATOM 501 C CA . GLY A 1 74 ? 16.563 9.254 22.345 1.00 47.95 74 GLY A CA 1
ATOM 502 C C . GLY A 1 74 ? 15.906 10.508 22.890 1.00 48.97 74 GLY A C 1
ATOM 503 O O . GLY A 1 74 ? 15.533 11.383 22.100 1.00 51.10 74 GLY A O 1
ATOM 504 N N . LEU A 1 75 ? 15.749 10.628 24.209 1.00 51.43 75 LEU A N 1
ATOM 505 C CA . LEU A 1 75 ? 15.105 11.800 24.788 1.00 49.30 75 LEU A CA 1
ATOM 506 C C . LEU A 1 75 ? 16.017 13.016 24.681 1.00 55.44 75 LEU A C 1
ATOM 507 O O . LEU A 1 75 ? 17.207 12.935 25.010 1.00 52.20 75 LEU A O 1
ATOM 512 N N . SER A 1 76 ? 15.472 14.146 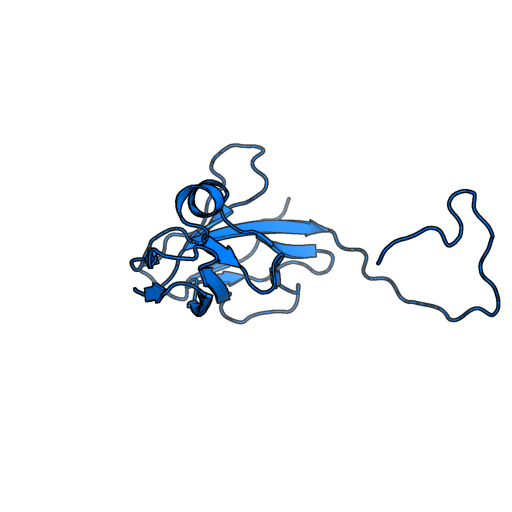24.228 1.00 48.71 76 SER A N 1
ATOM 513 C CA . SER A 1 76 ? 16.263 15.378 24.196 1.00 48.52 76 SER A CA 1
ATOM 514 C C . SER A 1 76 ? 15.354 16.570 24.492 1.00 52.12 76 SER A C 1
ATOM 515 O O . SER A 1 76 ? 14.201 16.407 24.904 1.00 44.71 76 SER A O 1
ATOM 518 N N . VAL A 1 77 ? 15.890 17.775 24.267 1.00 44.22 77 VAL A N 1
ATOM 519 C CA . VAL A 1 77 ? 15.222 19.049 24.534 1.00 47.45 77 VAL A CA 1
ATOM 520 C C . VAL A 1 77 ? 15.209 19.840 23.227 1.00 50.86 77 VAL A C 1
ATOM 521 O O . VAL A 1 77 ? 16.266 20.032 22.608 1.00 44.58 77 VAL A O 1
ATOM 525 N N . VAL A 1 78 ? 14.020 20.292 22.800 1.00 46.34 78 VAL A N 1
ATOM 526 C CA . VAL A 1 78 ? 13.893 20.857 21.450 1.00 46.09 78 VAL A CA 1
ATOM 527 C C . VAL A 1 78 ? 14.724 22.129 21.312 1.00 45.27 78 VAL A C 1
ATOM 528 O O . VAL A 1 78 ? 15.451 22.320 20.326 1.00 45.63 78 VAL A O 1
ATOM 532 N N . ASN A 1 79 ? 14.577 23.049 22.263 1.00 44.84 79 ASN A N 1
ATOM 533 C CA . ASN A 1 79 ? 15.302 24.316 22.262 1.00 46.89 79 ASN A CA 1
ATOM 534 C C . ASN A 1 79 ? 16.634 24.233 23.003 1.00 46.43 79 ASN A C 1
ATOM 535 O O . ASN A 1 79 ? 17.082 25.239 23.570 1.00 45.72 79 ASN A O 1
ATOM 540 N N . THR A 1 80 ? 17.272 23.067 23.043 1.00 45.24 80 THR A N 1
ATOM 541 C CA . THR A 1 80 ? 18.494 22.945 23.827 1.00 41.71 80 THR A CA 1
ATOM 542 C C . THR A 1 80 ? 19.593 23.825 23.233 1.00 42.95 80 THR A C 1
ATOM 543 O O . THR A 1 80 ? 19.673 23.979 22.008 1.00 43.89 80 THR A O 1
ATOM 547 N N . PRO A 1 81 ? 20.431 24.453 24.077 1.00 45.26 81 PRO A N 1
ATOM 548 C CA . PRO A 1 81 ? 20.328 24.516 25.545 1.00 42.20 81 PRO A CA 1
ATOM 549 C C . PRO A 1 81 ? 19.204 25.471 25.923 1.00 45.36 81 PRO A C 1
ATOM 550 O O . PRO A 1 81 ? 19.172 26.602 25.421 1.00 45.81 81 PRO A O 1
ATOM 554 N N . GLY A 1 82 ? 18.228 25.051 26.736 1.00 42.60 82 GLY A N 1
ATOM 555 C CA . GLY A 1 82 ? 17.150 25.950 27.120 1.00 45.86 82 GLY A CA 1
ATOM 556 C C . GLY A 1 82 ? 17.697 27.132 27.901 1.00 45.21 82 GLY A C 1
ATOM 557 O O . GLY A 1 82 ? 18.484 26.936 28.826 1.00 47.80 82 GLY A O 1
ATOM 558 N N . THR A 1 83 ? 17.306 28.355 27.552 1.00 41.77 83 THR A N 1
ATOM 559 C CA . THR A 1 83 ? 17.928 29.567 28.089 1.00 45.99 83 THR A CA 1
ATOM 560 C C . THR A 1 83 ? 16.991 30.241 29.091 1.00 49.98 83 THR A C 1
ATOM 561 O O . THR A 1 83 ? 15.932 30.751 28.715 1.00 43.11 83 THR A O 1
ATOM 565 N N . VAL A 1 84 ? 17.370 30.226 30.366 1.00 47.43 84 VAL A N 1
ATOM 566 C CA . VAL A 1 84 ? 16.576 30.818 31.442 1.00 44.14 84 VAL A CA 1
ATOM 567 C C . VAL A 1 84 ? 17.201 32.162 31.796 1.00 52.29 84 VAL A C 1
ATOM 568 O O . VAL A 1 84 ? 18.323 32.207 32.310 1.00 45.94 84 VAL A O 1
ATOM 572 N N . ASP A 1 85 ? 16.477 33.257 31.555 1.00 46.26 85 ASP A N 1
ATOM 573 C CA . ASP A 1 85 ? 17.049 34.585 31.739 1.00 46.85 85 ASP A CA 1
ATOM 574 C C . ASP A 1 85 ? 17.048 34.989 33.214 1.00 46.88 85 ASP A C 1
ATOM 575 O O . ASP A 1 85 ? 16.226 34.518 34.007 1.00 44.37 85 ASP A O 1
ATOM 580 N N . ALA A 1 86 ? 17.997 35.870 33.571 1.00 45.55 86 ALA A N 1
ATOM 581 C CA . ALA A 1 86 ? 18.145 36.306 34.961 1.00 47.54 86 ALA A CA 1
ATOM 582 C C . ALA A 1 86 ? 16.862 36.931 35.497 1.00 52.58 86 ALA A C 1
ATOM 583 O O . ALA A 1 86 ? 16.515 36.742 36.670 1.00 54.62 86 ALA A O 1
ATOM 585 N N . GLY A 1 87 ? 16.141 37.681 34.662 1.00 49.84 87 GLY A N 1
ATOM 586 C CA . GLY A 1 87 ? 14.924 38.325 35.126 1.00 44.61 87 GLY A CA 1
ATOM 587 C C . GLY A 1 87 ? 13.690 37.452 35.159 1.00 54.24 87 GLY A C 1
ATOM 588 O O . GLY A 1 87 ? 12.618 37.928 35.542 1.00 52.61 87 GLY A O 1
ATOM 589 N N . TYR A 1 88 ? 13.799 36.185 34.763 1.00 49.35 88 TYR A N 1
ATOM 590 C CA . TYR A 1 88 ? 12.637 35.306 34.691 1.00 49.90 88 TYR A CA 1
ATOM 591 C C . TYR A 1 88 ? 12.195 34.886 36.081 1.00 51.27 88 TYR A C 1
ATOM 592 O O . TYR A 1 88 ? 13.013 34.438 36.893 1.00 48.37 88 TYR A O 1
ATOM 601 N N . ARG A 1 89 ? 10.890 34.997 36.347 1.00 50.91 89 ARG A N 1
ATOM 602 C CA . ARG A 1 89 ? 10.342 34.657 37.653 1.00 51.73 89 ARG A CA 1
ATOM 603 C C . ARG A 1 89 ? 9.210 33.647 37.544 1.00 54.50 89 ARG A C 1
ATOM 604 O O . ARG A 1 89 ? 8.527 33.399 38.538 1.00 51.60 89 ARG A O 1
ATOM 612 N N . GLY A 1 90 ? 8.990 33.059 36.363 1.00 53.57 90 GLY A N 1
ATOM 613 C CA . GLY A 1 90 ? 7.984 32.030 36.201 1.00 52.52 90 GLY A CA 1
ATOM 614 C C . GLY A 1 90 ? 8.518 30.648 36.545 1.00 53.19 90 GLY A C 1
ATOM 615 O O . GLY A 1 90 ? 9.689 30.470 36.888 1.00 48.03 90 GLY A O 1
ATOM 616 N N . GLU A 1 91 ? 7.621 29.662 36.461 1.00 48.04 91 GLU A N 1
ATOM 617 C CA . GLU A 1 91 ? 8.010 28.263 36.588 1.00 49.32 91 GLU A CA 1
ATOM 618 C C . GLU A 1 91 ? 8.925 27.871 35.436 1.00 50.58 91 GLU A C 1
ATOM 619 O O . GLU A 1 91 ? 8.642 28.178 34.276 1.00 46.54 91 GLU A O 1
ATOM 625 N N . ILE A 1 92 ? 10.016 27.172 35.744 1.00 46.41 92 ILE A N 1
ATOM 626 C CA . ILE A 1 92 ? 10.891 26.679 34.685 1.00 46.00 92 ILE A CA 1
ATOM 627 C C . ILE A 1 92 ? 10.203 25.526 33.974 1.00 45.38 92 ILE A C 1
ATOM 628 O O . ILE A 1 92 ? 9.701 24.595 34.615 1.00 46.86 92 ILE A O 1
ATOM 633 N N . LYS A 1 93 ? 10.192 25.565 32.646 1.00 42.48 93 LYS A N 1
ATOM 634 C CA . LYS A 1 93 ? 9.578 24.503 31.866 1.00 46.26 93 LYS A CA 1
ATOM 635 C C . LYS A 1 93 ? 10.597 23.904 30.909 1.00 48.53 93 LYS A C 1
ATOM 636 O O . LYS A 1 93 ? 11.588 24.547 30.546 1.00 44.94 93 LYS A O 1
ATOM 642 N N . VAL A 1 94 ? 10.371 22.649 30.531 1.00 47.29 94 VAL A N 1
ATOM 643 C CA . VAL A 1 94 ? 11.270 21.921 29.641 1.00 45.84 94 VAL A CA 1
ATOM 644 C C . VAL A 1 94 ? 10.466 21.418 28.449 1.00 50.71 94 VAL A C 1
ATOM 645 O O . VAL A 1 94 ? 9.444 20.750 28.631 1.00 47.81 94 VAL A O 1
ATOM 649 N N . CYS A 1 95 ? 10.944 21.701 27.233 1.00 45.12 95 CYS A N 1
ATOM 650 C CA . CYS A 1 95 ? 10.306 21.206 26.006 1.00 46.53 95 CYS A CA 1
ATOM 651 C C . CYS A 1 95 ? 11.026 19.940 25.534 1.00 47.12 95 CYS A C 1
ATOM 652 O O . CYS A 1 95 ? 12.057 20.015 24.862 1.00 53.48 95 CYS A O 1
ATOM 655 N N . LEU A 1 96 ? 10.472 18.777 25.879 1.00 44.67 96 LEU A N 1
ATOM 656 C CA . LEU A 1 96 ? 11.079 17.472 25.631 1.00 47.61 96 LEU A CA 1
ATOM 657 C C . LEU A 1 96 ? 10.673 16.943 24.258 1.00 50.57 96 LEU A C 1
ATOM 658 O O . LEU A 1 96 ? 9.585 17.244 23.770 1.00 47.06 96 LEU A O 1
ATOM 663 N N . ILE A 1 97 ? 11.552 16.149 23.639 1.00 49.19 97 ILE A N 1
ATOM 664 C CA . ILE A 1 97 ? 11.282 15.543 22.331 1.00 47.62 97 ILE A CA 1
ATOM 665 C C . ILE A 1 97 ? 11.848 14.126 22.316 1.00 53.73 97 ILE A C 1
ATOM 666 O O . ILE A 1 97 ? 12.884 13.850 22.933 1.00 50.66 97 ILE A O 1
ATOM 671 N N . ASN A 1 98 ? 11.159 13.223 21.611 1.00 48.06 98 ASN A N 1
ATOM 672 C CA . ASN A 1 98 ? 11.574 11.826 21.479 1.00 51.79 98 ASN A CA 1
ATOM 673 C C . ASN A 1 98 ? 12.200 11.654 20.098 1.00 56.90 98 ASN A C 1
ATOM 674 O O . ASN A 1 98 ? 11.489 11.646 19.086 1.00 54.02 98 ASN A O 1
ATOM 679 N N . HIS A 1 99 ? 13.528 11.530 20.051 1.00 52.33 99 HIS A N 1
ATOM 680 C CA . HIS A 1 99 ? 14.212 11.373 18.768 1.00 58.93 99 HIS A CA 1
ATOM 681 C C . HIS A 1 99 ? 14.348 9.920 18.347 1.00 55.59 99 HIS A C 1
ATOM 682 O O . HIS A 1 99 ? 14.968 9.645 17.312 1.00 54.69 99 HIS A O 1
ATOM 689 N N . ASP A 1 100 ? 13.833 8.984 19.133 1.00 53.58 100 ASP A N 1
ATOM 690 C CA . ASP A 1 100 ? 13.856 7.598 18.694 1.00 55.16 100 ASP A CA 1
ATOM 691 C C . ASP A 1 100 ? 12.824 7.409 17.591 1.00 56.08 100 ASP A C 1
ATOM 692 O O . ASP A 1 100 ? 11.738 7.994 17.651 1.00 58.44 100 ASP A O 1
ATOM 697 N N . PRO A 1 101 ? 13.139 6.621 16.562 1.00 57.64 101 PRO A N 1
ATOM 698 C CA . PRO A 1 101 ? 12.185 6.424 15.465 1.00 60.90 101 PRO A CA 1
ATOM 699 C C . PRO A 1 101 ? 11.050 5.459 15.789 1.00 61.40 101 PRO A C 1
ATOM 700 O O . PRO A 1 101 ? 10.052 5.453 15.058 1.00 62.39 101 PRO A O 1
ATOM 704 N N . ARG A 1 102 ? 11.149 4.673 16.867 1.00 63.22 102 ARG A N 1
ATOM 705 C CA . ARG A 1 102 ? 10.266 3.523 17.058 1.00 66.17 102 ARG A CA 1
ATOM 706 C C . ARG A 1 102 ? 9.563 3.480 18.411 1.00 68.70 102 ARG A C 1
ATOM 707 O O . ARG A 1 102 ? 8.351 3.251 18.469 1.00 68.04 102 ARG A O 1
ATOM 715 N N . ALA A 1 103 ? 10.307 3.668 19.502 1.00 59.46 103 ALA A N 1
ATOM 716 C CA . ALA A 1 103 ? 9.817 3.391 20.848 1.00 55.70 103 ALA A CA 1
ATOM 717 C C . ALA A 1 103 ? 9.381 4.677 21.541 1.00 63.47 103 ALA A C 1
ATOM 718 O O . ALA A 1 103 ? 10.168 5.624 21.663 1.00 60.30 103 ALA A O 1
ATOM 720 N N . ALA A 1 104 ? 8.139 4.700 22.015 1.00 53.98 104 ALA A N 1
ATOM 721 C CA . ALA A 1 104 ? 7.673 5.822 22.816 1.00 57.81 104 ALA A CA 1
ATOM 722 C C . ALA A 1 104 ? 8.428 5.879 24.143 1.00 57.50 104 ALA A C 1
ATOM 723 O O . ALA A 1 104 ? 8.990 4.885 24.617 1.00 54.12 104 ALA A O 1
ATOM 725 N N . ILE A 1 105 ? 8.444 7.066 24.743 1.00 56.39 105 ILE A N 1
ATOM 726 C CA . ILE A 1 105 ? 9.103 7.299 26.025 1.00 48.25 105 ILE A CA 1
ATOM 727 C C . ILE A 1 105 ? 8.024 7.618 27.048 1.00 51.80 105 ILE A C 1
ATOM 728 O O . ILE A 1 105 ? 7.231 8.547 26.854 1.00 54.70 105 ILE A O 1
ATOM 733 N N . GLU A 1 106 ? 7.997 6.870 28.143 1.00 55.69 106 GLU A N 1
ATOM 734 C CA . GLU A 1 106 ? 7.049 7.126 29.218 1.00 59.50 106 GLU A CA 1
ATOM 735 C C . GLU A 1 106 ? 7.808 7.719 30.390 1.00 56.61 106 GLU A C 1
ATOM 736 O O . GLU A 1 106 ? 8.814 7.158 30.833 1.00 58.01 106 GLU A O 1
ATOM 742 N N . LEU A 1 107 ? 7.348 8.867 30.860 1.00 50.94 107 LEU A N 1
ATOM 743 C CA . LEU A 1 107 ? 7.962 9.554 31.983 1.00 55.67 107 LEU A CA 1
ATOM 744 C C . LEU A 1 107 ? 6.894 9.749 33.041 1.00 61.44 107 LEU A C 1
ATOM 745 O O . LEU A 1 107 ? 5.758 10.112 32.724 1.00 56.59 107 LEU A O 1
ATOM 750 N N . ARG A 1 108 ? 7.250 9.493 34.289 1.00 51.11 108 ARG A N 1
ATOM 751 C CA . ARG A 1 108 ? 6.318 9.651 35.389 1.00 52.75 108 ARG A CA 1
ATOM 752 C C . ARG A 1 108 ? 6.655 10.915 36.159 1.00 57.39 108 ARG A C 1
ATOM 753 O O . ARG A 1 108 ? 7.808 11.354 36.188 1.00 49.39 108 ARG A O 1
ATOM 761 N N . ARG A 1 109 ? 5.622 11.515 36.742 1.00 52.94 109 ARG A N 1
ATOM 762 C CA . ARG A 1 109 ? 5.797 12.638 37.649 1.00 49.67 109 ARG A CA 1
ATOM 763 C C . ARG A 1 109 ? 6.894 12.325 38.655 1.00 55.46 109 ARG A C 1
ATOM 764 O O . ARG A 1 109 ? 6.892 11.259 39.275 1.00 48.38 109 ARG A O 1
ATOM 772 N N . GLY A 1 110 ? 7.847 13.250 38.807 1.00 50.74 110 GLY A N 1
ATOM 773 C CA . GLY A 1 110 ? 8.994 13.025 39.665 1.00 47.95 110 GLY A CA 1
ATOM 774 C C . GLY A 1 110 ? 10.239 12.501 38.966 1.00 50.21 110 GLY A C 1
ATOM 775 O O . GLY A 1 110 ? 11.335 12.601 39.534 1.00 51.70 110 GLY A O 1
ATOM 776 N N . ASP A 1 111 ? 10.111 11.943 37.759 1.00 43.19 111 ASP A N 1
ATOM 777 C CA . ASP A 1 111 ? 11.285 11.493 37.011 1.00 49.74 111 ASP A CA 1
ATOM 778 C C . ASP A 1 111 ? 12.185 12.676 36.658 1.00 52.41 111 ASP A C 1
ATOM 779 O O . ASP A 1 111 ? 11.704 13.770 36.348 1.00 51.72 111 ASP A O 1
ATOM 784 N N . ARG A 1 112 ? 13.497 12.438 36.658 1.00 47.11 112 ARG A N 1
ATOM 785 C CA . ARG A 1 112 ? 14.455 13.462 36.253 1.00 50.81 112 ARG A CA 1
ATOM 786 C C . ARG A 1 112 ? 14.531 13.526 34.731 1.00 52.11 112 ARG A C 1
ATOM 787 O O . ARG A 1 112 ? 14.690 12.494 34.071 1.00 49.11 112 ARG A O 1
ATOM 795 N N . ILE A 1 113 ? 14.415 14.734 34.174 1.00 46.51 113 ILE A N 1
ATOM 796 C CA . ILE A 1 113 ? 14.237 14.907 32.735 1.00 49.60 113 ILE A CA 1
ATOM 797 C C . ILE A 1 113 ? 15.301 15.785 32.096 1.00 52.88 113 ILE A C 1
ATOM 798 O O . ILE A 1 113 ? 15.394 15.803 30.861 1.00 48.95 113 ILE A O 1
ATOM 803 N N . ALA A 1 114 ? 16.090 16.520 32.870 1.00 47.99 114 ALA A N 1
ATOM 804 C CA . ALA 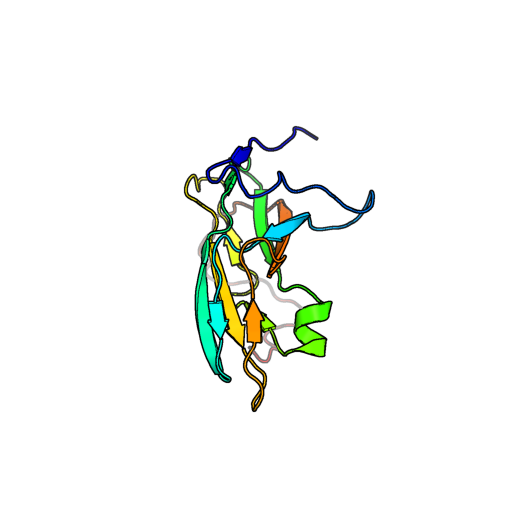A 1 114 ? 17.041 17.484 32.319 1.00 49.06 114 ALA A CA 1
ATOM 805 C C . ALA A 1 114 ? 17.988 17.883 33.441 1.00 48.51 114 ALA A C 1
ATOM 806 O O . ALA A 1 114 ? 17.816 17.480 34.593 1.00 47.52 114 ALA A O 1
ATOM 808 N N . GLN A 1 115 ? 18.980 18.703 33.111 1.00 46.56 115 GLN A N 1
ATOM 809 C CA . GLN A 1 115 ? 19.840 19.270 34.137 1.00 47.04 115 GLN A CA 1
ATOM 810 C C . GLN A 1 115 ? 19.992 20.767 33.907 1.00 49.82 115 GLN A C 1
ATOM 811 O O . GLN A 1 115 ? 19.954 21.248 32.768 1.00 46.53 115 GLN A O 1
ATOM 817 N N . LEU A 1 116 ? 20.154 21.496 35.008 1.00 42.75 116 LEU A N 1
ATOM 818 C CA . LEU A 1 116 ? 20.234 22.953 35.016 1.00 48.30 116 LEU A CA 1
ATOM 819 C C . LEU A 1 116 ? 21.640 23.371 35.425 1.00 49.91 116 LEU A C 1
ATOM 820 O O . LEU A 1 116 ? 22.109 22.997 36.509 1.00 46.17 116 LEU A O 1
ATOM 825 N N . LEU A 1 117 ? 22.308 24.121 34.545 1.00 45.54 117 LEU A N 1
ATOM 826 C CA . LEU A 1 117 ? 23.603 24.736 34.799 1.00 46.76 117 LEU A CA 1
ATOM 827 C C . LEU A 1 117 ? 23.395 26.223 35.020 1.00 47.67 117 LEU A C 1
ATOM 828 O O . LEU A 1 117 ? 22.445 26.808 34.489 1.00 41.18 117 LEU A O 1
ATOM 833 N N . VAL A 1 118 ? 24.304 26.840 35.777 1.00 44.36 118 VAL A N 1
ATOM 834 C CA . VAL A 1 118 ? 24.331 28.293 35.936 1.00 43.19 118 VAL A CA 1
ATOM 835 C C . VAL A 1 118 ? 25.703 28.777 35.507 1.00 49.42 118 VAL A C 1
ATOM 836 O O . VAL A 1 118 ? 26.718 28.245 35.975 1.00 43.10 118 VAL A O 1
ATOM 840 N N . GLN A 1 119 ? 25.731 29.767 34.607 1.00 43.76 119 GLN A N 1
ATOM 841 C CA . GLN A 1 119 ? 26.975 30.342 34.101 1.00 46.96 119 GLN A CA 1
ATOM 842 C C . GLN A 1 119 ? 26.852 31.858 34.036 1.00 44.73 119 GLN A C 1
ATOM 843 O O . GLN A 1 119 ? 25.749 32.415 33.993 1.00 48.49 119 GLN A O 1
ATOM 849 N N . LYS A 1 120 ? 28.010 32.516 34.024 1.00 45.56 120 LYS A N 1
ATOM 850 C CA . LYS A 1 120 ? 28.079 33.935 33.721 1.00 45.22 120 LYS A CA 1
ATOM 851 C C . LYS A 1 120 ? 27.838 34.156 32.237 1.00 50.92 120 LYS A C 1
ATOM 852 O O . LYS A 1 120 ? 28.147 33.306 31.397 1.00 45.71 120 LYS A O 1
ATOM 858 N N . VAL A 1 121 ? 27.283 35.314 31.912 1.00 44.10 121 VAL A N 1
ATOM 859 C CA . VAL A 1 121 ? 27.049 35.689 30.527 1.00 49.45 121 VAL A CA 1
ATOM 860 C C . VAL A 1 121 ? 27.471 37.146 30.382 1.00 52.82 121 VAL A C 1
ATOM 861 O O . VAL A 1 121 ? 27.355 37.936 31.325 1.00 51.86 121 VAL A O 1
ATOM 865 N N . GLU A 1 122 ? 28.026 37.487 29.220 1.00 46.43 122 GLU A N 1
ATOM 866 C CA . GLU A 1 122 ? 28.460 38.860 28.960 1.00 51.67 122 GLU A CA 1
ATOM 867 C C . GLU A 1 122 ? 27.275 39.688 28.484 1.00 53.98 122 GLU A C 1
ATOM 868 O O . GLU A 1 122 ? 26.743 39.449 27.395 1.00 49.12 122 GLU A O 1
ATOM 874 N N . LEU A 1 123 ? 26.865 40.669 29.287 1.00 47.59 123 LEU A N 1
ATOM 875 C CA . LEU A 1 123 ? 25.728 41.520 28.923 1.00 52.23 123 LEU A CA 1
ATOM 876 C C . LEU A 1 123 ? 26.245 42.702 28.104 1.00 56.55 123 LEU A C 1
ATOM 877 O O . LEU A 1 123 ? 26.388 43.824 28.589 1.00 57.68 123 LEU A O 1
ATOM 882 N N . VAL A 1 124 ? 26.516 42.443 26.826 1.00 51.39 124 VAL A N 1
ATOM 883 C CA . VAL A 1 124 ? 27.250 43.387 25.986 1.00 57.15 124 VAL A CA 1
ATOM 884 C C . VAL A 1 124 ? 26.307 44.087 25.018 1.00 54.21 124 VAL A C 1
ATOM 885 O O . VAL A 1 124 ? 25.240 43.581 24.661 1.00 52.15 124 VAL A O 1
ATOM 889 N N . ASP A 1 125 ? 26.738 45.257 24.557 1.00 51.09 125 ASP A N 1
ATOM 890 C CA . ASP A 1 125 ? 26.062 45.950 23.471 1.00 59.14 125 ASP A CA 1
ATOM 891 C C . ASP A 1 125 ? 26.827 45.743 22.173 1.00 53.89 125 ASP A C 1
ATOM 892 O O . ASP A 1 125 ? 28.035 45.491 22.176 1.00 58.48 125 ASP A O 1
ATOM 897 N N . PHE A 1 126 ? 26.102 45.843 21.061 1.00 54.68 126 PHE A N 1
ATOM 898 C CA . PHE A 1 126 ? 26.679 45.741 19.725 1.00 61.89 126 PHE A CA 1
ATOM 899 C C . PHE A 1 126 ? 26.706 47.126 19.100 1.00 60.90 126 PHE A C 1
ATOM 900 O O . PHE A 1 126 ? 25.660 47.773 18.986 1.00 65.32 126 PHE A O 1
ATOM 908 N N . VAL A 1 127 ? 27.897 47.584 18.717 1.00 61.53 127 VAL A N 1
ATOM 909 C CA . VAL A 1 127 ? 28.089 48.906 18.122 1.00 64.78 127 VAL A CA 1
ATOM 910 C C . VAL A 1 127 ? 28.369 48.743 16.629 1.00 61.57 127 VAL A C 1
ATOM 911 O O . VAL A 1 127 ? 29.294 48.023 16.227 1.00 59.56 127 VAL A O 1
ATOM 915 N N . GLU A 1 128 ? 27.552 49.391 15.804 1.00 60.03 128 GLU A N 1
ATOM 916 C CA . GLU A 1 128 ? 27.734 49.300 14.364 1.00 58.98 128 GLU A CA 1
ATOM 917 C C . GLU A 1 128 ? 29.021 50.003 13.962 1.00 58.69 128 GLU A C 1
ATOM 918 O O . GLU A 1 128 ? 29.296 51.115 14.419 1.00 61.69 128 GLU A O 1
ATOM 924 N N . VAL A 1 129 ? 29.827 49.329 13.137 1.00 56.99 129 VAL A N 1
ATOM 925 C CA . VAL A 1 129 ? 31.054 49.879 12.578 1.00 55.88 129 VAL A CA 1
ATOM 926 C C . VAL A 1 129 ? 30.973 49.720 11.064 1.00 57.46 129 VAL A C 1
ATOM 927 O O . VAL A 1 129 ? 30.150 48.966 10.536 1.00 62.23 129 VAL A O 1
ATOM 931 N N . GLU A 1 130 ? 31.825 50.461 10.357 1.00 65.55 130 GLU A N 1
ATOM 932 C CA . GLU A 1 130 ? 31.832 50.392 8.899 1.00 69.58 130 GLU A CA 1
ATOM 933 C C . GLU A 1 130 ? 32.702 49.264 8.374 1.00 62.75 130 GLU A C 1
ATOM 934 O O . GLU A 1 130 ? 32.452 48.754 7.273 1.00 60.96 130 GLU A O 1
ATOM 940 N N . THR A 1 131 ? 33.718 48.875 9.139 1.00 56.50 131 THR A N 1
ATOM 941 C CA . THR A 1 131 ? 34.624 47.807 8.757 1.00 63.94 131 THR A CA 1
ATOM 942 C C . THR A 1 131 ? 35.052 47.058 10.013 1.00 63.84 131 THR A C 1
ATOM 943 O O . THR A 1 131 ? 35.162 47.651 11.090 1.00 64.67 131 THR A O 1
ATOM 947 N N . LEU A 1 132 ? 35.274 45.747 9.872 1.00 59.87 132 LEU A N 1
ATOM 948 C CA . LEU A 1 132 ? 35.855 44.920 10.925 1.00 59.32 132 LEU A CA 1
ATOM 949 C C . LEU A 1 132 ? 37.333 44.674 10.634 1.00 67.23 132 LEU A C 1
ATOM 950 O O . LEU A 1 132 ? 37.746 44.612 9.472 1.00 63.11 132 LEU A O 1
ATOM 955 N N . ASP A 1 133 ? 38.124 44.505 11.696 1.00 63.92 133 ASP A N 1
ATOM 956 C CA . ASP A 1 133 ? 39.526 44.12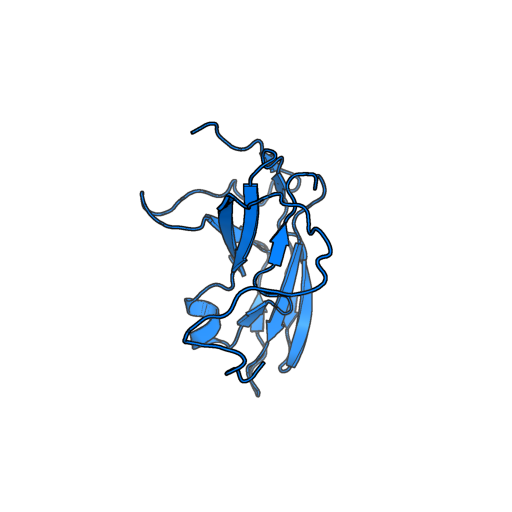5 11.536 1.00 65.98 133 ASP A CA 1
ATOM 957 C C . ASP A 1 133 ? 39.641 42.733 10.900 1.00 79.00 133 ASP A C 1
ATOM 958 O O . ASP A 1 133 ? 38.669 41.974 10.799 1.00 79.07 133 ASP A O 1
ATOM 963 N N . GLU A 1 134 ? 40.856 42.390 10.481 1.00 72.94 134 GLU A N 1
ATOM 964 C CA . GLU A 1 134 ? 41.102 41.141 9.777 1.00 79.79 134 GLU A CA 1
ATOM 965 C C . GLU A 1 134 ? 41.772 40.115 10.688 1.00 76.70 134 GLU A C 1
ATOM 966 O O . GLU A 1 134 ? 42.494 40.466 11.625 1.00 75.88 134 GLU A O 1
ATOM 972 N N . THR A 1 135 ? 41.505 38.834 10.409 1.00 75.51 135 THR A N 1
ATOM 973 C CA . THR A 1 135 ? 42.025 37.709 11.184 1.00 73.10 135 THR A CA 1
ATOM 974 C C . THR A 1 135 ? 42.462 36.584 10.249 1.00 77.02 135 THR A C 1
ATOM 975 O O . THR A 1 135 ? 42.190 36.605 9.045 1.00 73.73 135 THR A O 1
ATOM 979 N N . ALA A 1 136 ? 43.118 35.571 10.836 1.00 78.31 136 ALA A N 1
ATOM 980 C CA . ALA A 1 136 ? 43.561 34.406 10.067 1.00 75.44 136 ALA A CA 1
ATOM 981 C C . ALA A 1 136 ? 42.386 33.530 9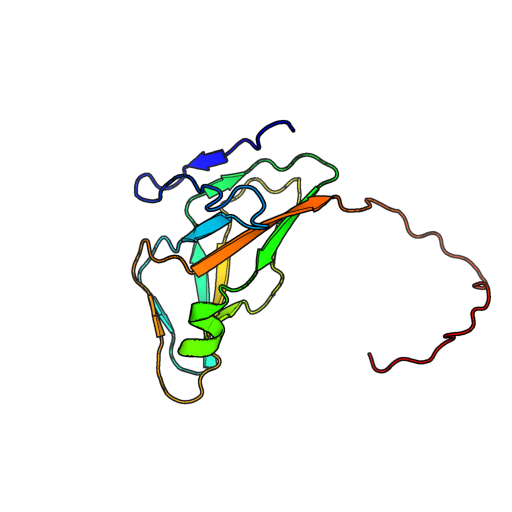.653 1.00 86.12 136 ALA A C 1
ATOM 982 O O . ALA A 1 136 ? 42.285 33.114 8.491 1.00 91.80 136 ALA A O 1
ATOM 984 N N . ARG A 1 137 ? 41.496 33.224 10.598 1.00 76.44 137 ARG A N 1
ATOM 985 C CA . ARG A 1 137 ? 40.350 32.372 10.297 1.00 80.89 137 ARG A CA 1
ATOM 986 C C . ARG A 1 137 ? 39.515 32.953 9.156 1.00 88.43 137 ARG A C 1
ATOM 987 O O . ARG A 1 137 ? 39.116 32.232 8.230 1.00 85.23 137 ARG A O 1
ATOM 995 N N . GLY A 1 138 ? 39.256 34.266 9.201 1.00 90.69 138 GLY A N 1
ATOM 996 C CA . GLY A 1 138 ? 38.566 34.984 8.142 1.00 94.23 138 GLY A CA 1
ATOM 997 C C . GLY A 1 138 ? 37.067 34.756 8.086 1.00 88.96 138 GLY A C 1
ATOM 998 O O . GLY A 1 138 ? 36.389 34.786 9.118 1.00 72.74 138 GLY A O 1
ATOM 999 N N . ALA A 1 139 ? 36.540 34.540 6.876 1.00 123.68 139 ALA A N 1
ATOM 1000 C CA . ALA A 1 139 ? 35.137 34.208 6.658 1.00 90.99 139 ALA A CA 1
ATOM 1001 C C . ALA A 1 139 ? 34.920 32.708 6.453 1.00 90.62 139 ALA A C 1
ATOM 1002 O O . ALA A 1 139 ? 33.873 32.302 5.930 1.00 91.84 139 ALA A O 1
ATOM 1004 N N . GLY A 1 140 ? 35.887 31.880 6.850 1.00 88.68 140 GLY A N 1
ATOM 1005 C CA . GLY A 1 140 ? 35.733 30.442 6.766 1.00 95.17 140 GLY A CA 1
ATOM 1006 C C . GLY A 1 140 ? 34.757 29.905 7.795 1.00 92.40 140 GLY A C 1
ATOM 1007 O O . GLY A 1 140 ? 35.010 29.994 9.003 1.00 82.83 140 GLY A O 1
ATOM 1008 N N . GLY A 1 141 ? 33.636 29.358 7.328 1.00 83.93 141 GLY A N 1
ATOM 1009 C CA . GLY A 1 141 ? 32.650 28.775 8.219 1.00 79.93 141 GLY A CA 1
ATOM 1010 C C . GLY A 1 141 ? 31.577 28.056 7.436 1.00 96.71 141 GLY A C 1
ATOM 1011 O O . GLY A 1 141 ? 31.367 28.321 6.247 1.00 106.51 141 GLY A O 1
ATOM 1012 N N . TYR A 1 142 ? 30.897 27.135 8.122 1.00 95.53 142 TYR A N 1
ATOM 1013 C CA . TYR A 1 142 ? 29.830 26.326 7.530 1.00 97.15 142 TYR A CA 1
ATOM 1014 C C . TYR A 1 142 ? 28.558 26.415 8.374 1.00 81.24 142 TYR A C 1
ATOM 1015 O O . TYR A 1 142 ? 27.932 25.407 8.709 1.00 79.10 142 TYR A O 1
ATOM 1024 N N . GLY A 1 143 ? 28.170 27.644 8.719 1.00 75.19 143 GLY A N 1
ATOM 1025 C CA . GLY A 1 143 ? 26.984 27.938 9.513 1.00 66.86 143 GLY A CA 1
ATOM 1026 C C . GLY A 1 143 ? 26.355 26.831 10.344 1.00 67.49 143 GLY A C 1
ATOM 1027 O O . GLY A 1 143 ? 25.180 26.907 10.693 1.00 76.11 143 GLY A O 1
#

Solvent-accessible surface area: 9681 Å² total; per-residue (Å²): 212,105,126,60,87,58,112,114,85,25,122,49,6,83,76,29,114,117,77,126,182,68,55,66,10,20,45,2,10,0,22,76,81,21,113,3,94,38,54,100,164,46,109,1,6,2,0,4,6,11,27,5,63,140,23,22,17,0,20,7,56,36,59,88,32,46,40,91,171,28,19,4,21,5,72,88,63,74,2,85,11,92,14,56,93,140,29,48,2,105,2,28,0,24,0,114,37,96,190,61,48,12,117,8,137,110,34,54,120,1,0,47,12,23,56,101,177,61,135,127,95,142,192,127,170,81,176,104,146,126,171,94,115,191,52,112,47,57,231,129

Foldseek 3Di:
DDDWDKDQQDPPEDDWDDPDDPDFWTFFFFQFKDKAFAFGKDKGFRRMFIQADPQKKKWKFWDPVCCVPFVKGFPPHRDIHDNPDGDTDMTIIGGNDRHDIDIGGRHDTTIIMGMDGDDPDDDDDDPDDDDDDCGPDDDD

Radius of gyration: 18.24 Å; Cα contacts (8 Å, |Δi|>4): 284; chains: 1; bounding box: 40×47×40 Å

B-factor: mean 57.5, std 12.97, range [38.92, 123.68]